Protein AF-A0A662ZIX3-F1 (afdb_monomer_lite)

Radius of gyration: 14.56 Å; chains: 1; bounding box: 31×35×32 Å

pLDDT: mean 83.09, std 7.0, range [53.16, 89.88]

Secondary structure (DSSP, 8-state):
--SHHHHHHHHHT-SSTHHHHT-SSHHHHHHHHHH-S-HHHHHHHTT--TTTTT-PPPPTTSTT----GGG---

Structure (mmCIF, N/CA/C/O backbone):
data_AF-A0A662ZIX3-F1
#
_entry.id   AF-A0A662ZIX3-F1
#
loop_
_atom_site.group_PDB
_atom_site.id
_atom_site.type_symbol
_atom_site.label_atom_id
_atom_site.label_alt_id
_atom_site.label_comp_id
_atom_site.label_asym_id
_atom_site.label_entity_id
_atom_site.label_seq_id
_atom_site.pdbx_PDB_ins_code
_atom_site.Cartn_x
_atom_site.Cartn_y
_atom_site.Cartn_z
_atom_site.occupancy
_atom_site.B_iso_or_equiv
_atom_site.auth_seq_id
_atom_site.auth_comp_id
_atom_site.auth_asym_id
_atom_site.auth_atom_id
_atom_site.pdbx_PDB_model_num
ATOM 1 N N . MET A 1 1 ? 8.211 6.232 -8.744 1.00 59.56 1 MET A N 1
ATOM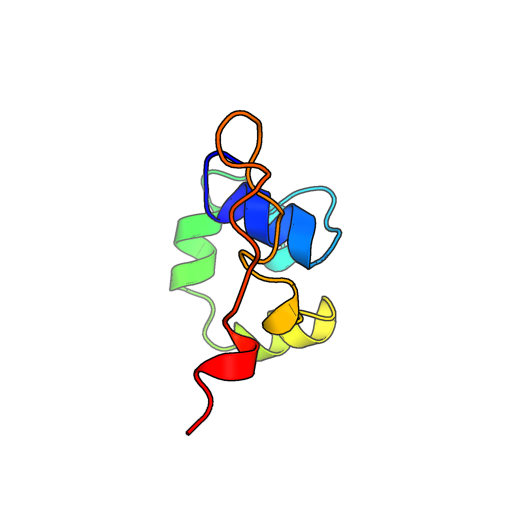 2 C CA . MET A 1 1 ? 7.782 5.825 -7.390 1.00 59.56 1 MET A CA 1
ATOM 3 C C . MET A 1 1 ? 8.659 6.558 -6.389 1.00 59.56 1 MET A C 1
ATOM 5 O O . MET A 1 1 ? 9.870 6.417 -6.500 1.00 59.56 1 MET A O 1
ATOM 9 N N . LYS A 1 2 ? 8.100 7.408 -5.517 1.0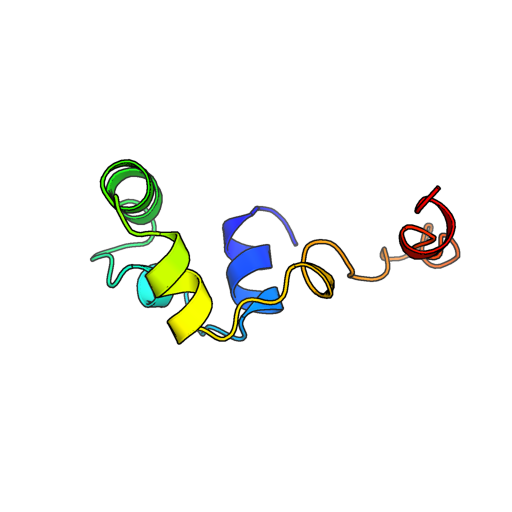0 74.06 2 LYS A N 1
ATOM 10 C CA . LYS A 1 2 ? 8.907 8.171 -4.545 1.00 74.06 2 LYS A CA 1
ATOM 11 C C . LYS A 1 2 ? 8.799 7.604 -3.130 1.00 74.06 2 LYS A C 1
ATOM 13 O O . LYS A 1 2 ? 9.793 7.627 -2.420 1.00 74.06 2 LYS A O 1
ATOM 18 N N . ASN A 1 3 ? 7.633 7.071 -2.751 1.00 84.69 3 ASN A N 1
ATOM 19 C CA . ASN A 1 3 ? 7.362 6.546 -1.409 1.00 84.69 3 ASN A CA 1
ATOM 20 C C . ASN A 1 3 ? 6.519 5.257 -1.440 1.00 84.69 3 ASN A C 1
ATOM 22 O O . ASN A 1 3 ? 5.944 4.909 -2.469 1.00 84.69 3 ASN A O 1
ATOM 26 N N . ILE A 1 4 ? 6.385 4.601 -0.279 1.00 85.69 4 ILE A N 1
ATOM 27 C CA . ILE A 1 4 ? 5.547 3.401 -0.098 1.00 85.69 4 ILE A CA 1
ATOM 28 C C . ILE A 1 4 ? 4.075 3.625 -0.447 1.00 85.69 4 ILE A C 1
ATOM 30 O O . ILE A 1 4 ? 3.428 2.737 -0.979 1.00 85.69 4 ILE A O 1
ATOM 34 N N . GLU A 1 5 ? 3.553 4.823 -0.201 1.00 87.62 5 GLU A N 1
ATOM 35 C CA . GLU A 1 5 ? 2.164 5.175 -0.508 1.00 87.62 5 GLU A CA 1
ATOM 36 C C . GLU A 1 5 ? 1.904 5.112 -2.020 1.00 87.62 5 GLU A C 1
ATOM 38 O O . GLU A 1 5 ? 0.942 4.484 -2.449 1.00 87.62 5 GLU A O 1
ATOM 43 N N . ASP A 1 6 ? 2.802 5.685 -2.832 1.00 87.81 6 ASP A N 1
ATOM 44 C CA . ASP A 1 6 ? 2.706 5.634 -4.298 1.00 87.81 6 ASP A CA 1
ATOM 45 C C . ASP A 1 6 ? 2.796 4.191 -4.809 1.00 87.81 6 ASP A C 1
ATOM 47 O O . ASP A 1 6 ? 2.172 3.824 -5.805 1.00 87.81 6 ASP A O 1
ATOM 51 N N . GLU A 1 7 ? 3.596 3.371 -4.128 1.00 88.62 7 GLU A N 1
ATOM 52 C CA . GLU A 1 7 ? 3.782 1.976 -4.489 1.00 88.62 7 GLU A CA 1
ATOM 53 C C . GLU A 1 7 ? 2.570 1.114 -4.156 1.00 88.62 7 GLU A C 1
ATOM 55 O O . GLU A 1 7 ? 2.160 0.286 -4.962 1.00 88.62 7 GLU A O 1
ATOM 60 N N . LEU A 1 8 ? 1.953 1.345 -3.001 1.00 88.31 8 LEU A N 1
ATOM 61 C CA . LEU A 1 8 ? 0.709 0.696 -2.607 1.00 88.31 8 LEU A CA 1
ATOM 62 C C . LEU A 1 8 ? -0.434 1.073 -3.559 1.00 88.31 8 LEU A C 1
ATOM 64 O O . LEU A 1 8 ? -1.160 0.188 -4.008 1.00 88.31 8 LEU A O 1
ATOM 68 N N . ILE A 1 9 ? -0.538 2.353 -3.937 1.00 89.88 9 ILE A N 1
ATOM 69 C CA . ILE A 1 9 ? -1.479 2.828 -4.964 1.00 89.88 9 ILE A CA 1
ATOM 70 C C . ILE A 1 9 ? -1.268 2.057 -6.272 1.00 89.88 9 ILE A C 1
ATOM 72 O O . ILE A 1 9 ? -2.222 1.524 -6.832 1.00 89.88 9 ILE A O 1
ATOM 76 N N . ARG A 1 10 ? -0.019 1.928 -6.738 1.00 88.62 10 ARG A N 1
ATOM 77 C CA . ARG A 1 10 ? 0.309 1.208 -7.977 1.00 88.62 10 ARG A CA 1
ATOM 78 C C . ARG A 1 10 ? 0.029 -0.295 -7.883 1.00 88.62 10 ARG A C 1
ATOM 80 O O . ARG A 1 10 ? -0.542 -0.865 -8.808 1.00 88.62 10 ARG A O 1
ATOM 87 N N . ALA A 1 11 ? 0.472 -0.944 -6.809 1.00 87.12 11 ALA A N 1
ATOM 88 C CA . ALA A 1 11 ? 0.390 -2.393 -6.643 1.00 87.12 11 ALA A CA 1
ATOM 89 C C . ALA A 1 11 ? -1.059 -2.880 -6.485 1.00 87.12 11 ALA A C 1
ATOM 91 O O . ALA A 1 11 ? -1.390 -3.955 -6.985 1.00 87.12 11 ALA A O 1
ATOM 92 N N . MET A 1 12 ? -1.910 -2.081 -5.832 1.00 87.94 12 MET A N 1
ATOM 93 C CA . MET A 1 12 ? -3.329 -2.385 -5.600 1.00 87.94 12 MET A CA 1
ATOM 94 C C . MET A 1 12 ? -4.281 -1.679 -6.577 1.00 87.94 12 MET A C 1
ATOM 96 O O . MET A 1 12 ? -5.475 -1.948 -6.562 1.00 87.94 12 MET A O 1
ATOM 100 N N . GLY A 1 13 ? -3.781 -0.788 -7.440 1.00 85.44 13 GLY A N 1
ATOM 101 C CA . GLY A 1 13 ? -4.607 -0.053 -8.405 1.00 85.44 13 GLY A CA 1
ATOM 102 C C . GLY A 1 13 ? -5.566 0.958 -7.769 1.00 85.44 13 GLY A C 1
ATOM 103 O O . GLY A 1 13 ? -6.620 1.239 -8.336 1.00 85.44 13 GLY A O 1
ATOM 104 N N . LEU A 1 14 ? -5.225 1.488 -6.592 1.00 87.50 14 LEU A N 1
ATOM 105 C CA . LEU A 1 14 ? -6.033 2.498 -5.903 1.00 87.50 14 LEU A CA 1
ATOM 106 C C . LEU A 1 14 ? -5.942 3.841 -6.634 1.00 87.50 14 LEU A C 1
ATOM 108 O O . LEU A 1 14 ? -4.966 4.104 -7.338 1.00 87.50 14 LEU A O 1
ATOM 112 N N . LYS A 1 15 ? -6.917 4.733 -6.431 1.00 86.38 15 LYS A N 1
ATOM 113 C CA . LYS A 1 15 ? -6.776 6.123 -6.904 1.00 86.38 15 LYS A CA 1
ATOM 114 C C . LYS A 1 15 ? -5.890 6.928 -5.962 1.00 86.38 15 LYS A C 1
ATOM 116 O O . LYS A 1 15 ? -5.006 7.646 -6.414 1.00 86.38 15 LYS A O 1
ATOM 121 N N . ASN A 1 16 ? -6.116 6.761 -4.660 1.00 87.81 16 ASN A N 1
ATOM 122 C CA . ASN A 1 16 ? -5.405 7.448 -3.588 1.00 87.81 16 ASN A CA 1
ATOM 123 C C . ASN A 1 16 ? -5.133 6.480 -2.432 1.00 87.81 16 ASN A C 1
ATOM 125 O O . ASN A 1 16 ? -5.885 5.536 -2.208 1.00 87.81 16 ASN A O 1
ATOM 129 N N . ILE A 1 17 ? -4.095 6.750 -1.638 1.00 87.88 17 ILE A N 1
ATOM 130 C CA . ILE A 1 17 ? -3.744 5.897 -0.492 1.00 87.88 17 ILE A CA 1
ATOM 131 C C . ILE A 1 17 ? -4.800 5.938 0.624 1.00 87.88 17 ILE A C 1
ATOM 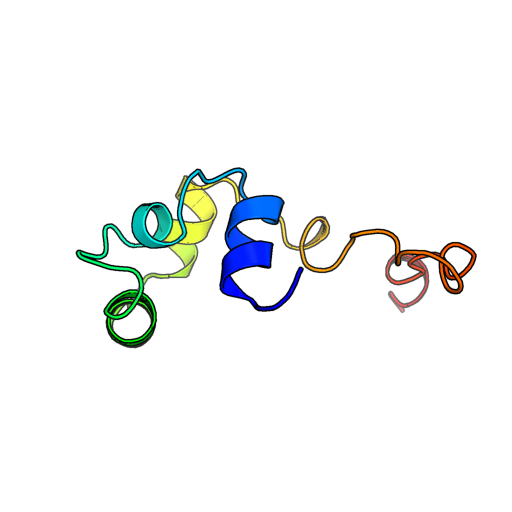133 O O . ILE A 1 17 ? -4.941 4.989 1.388 1.00 87.88 17 ILE A O 1
ATOM 137 N N . GLU A 1 18 ? -5.579 7.019 0.693 1.00 89.00 18 GLU A N 1
ATOM 138 C CA . GLU A 1 18 ? -6.679 7.179 1.649 1.00 89.00 18 GLU A CA 1
ATO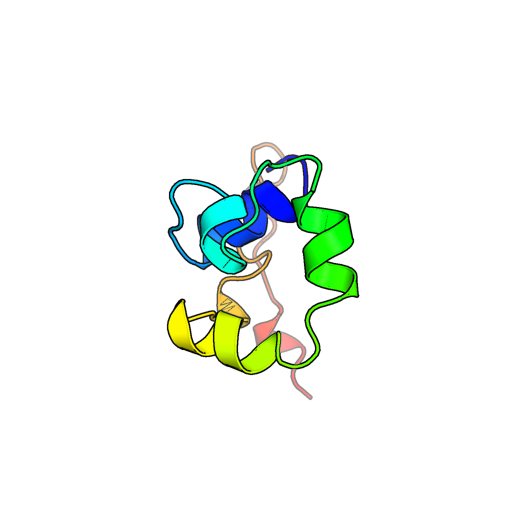M 139 C C . GLU A 1 18 ? -7.763 6.111 1.466 1.00 89.00 18 GLU A C 1
ATOM 141 O O . GLU A 1 18 ? -8.409 5.728 2.438 1.00 89.00 18 GLU A O 1
ATOM 146 N N . GLU A 1 19 ? -7.926 5.597 0.244 1.00 85.62 19 GLU A N 1
ATOM 147 C CA . GLU A 1 19 ? -8.913 4.573 -0.109 1.00 85.62 19 GLU A CA 1
ATOM 148 C C . GLU A 1 19 ? -8.657 3.249 0.620 1.00 85.62 19 GLU A C 1
ATOM 150 O O . GLU A 1 19 ? -9.605 2.557 0.974 1.00 85.62 19 GLU A O 1
ATOM 155 N N . LEU A 1 20 ? -7.392 2.949 0.933 1.00 86.75 20 LEU A N 1
ATOM 156 C CA . LEU A 1 20 ? -6.982 1.719 1.611 1.00 86.75 20 LEU A CA 1
ATOM 157 C C . LEU A 1 20 ? -7.535 1.607 3.043 1.00 86.75 20 LEU A C 1
ATOM 159 O O . LEU A 1 20 ? -7.876 0.519 3.505 1.00 86.75 20 LEU A O 1
ATOM 163 N N . LEU A 1 21 ? -7.574 2.729 3.768 1.00 85.25 21 LEU A N 1
ATOM 164 C CA . LEU A 1 21 ? -7.951 2.783 5.189 1.00 85.25 21 LEU A CA 1
ATOM 165 C C . LEU A 1 21 ? -9.171 3.669 5.458 1.00 85.25 21 LEU A C 1
ATOM 167 O O . LEU A 1 21 ? -9.539 3.869 6.612 1.00 85.25 21 LEU A O 1
ATOM 171 N N . HIS A 1 22 ? -9.797 4.205 4.407 1.00 83.94 22 HIS A N 1
ATOM 172 C CA . HIS A 1 22 ? -10.802 5.269 4.491 1.00 83.94 22 HIS A CA 1
ATOM 173 C C . HIS A 1 22 ? -10.330 6.467 5.332 1.00 83.94 22 HIS A C 1
ATOM 175 O O . HIS A 1 22 ? -11.096 7.068 6.088 1.00 83.94 22 HIS A O 1
ATOM 181 N N . SER A 1 23 ? -9.046 6.807 5.211 1.00 85.56 23 SER A N 1
ATOM 182 C CA . SER A 1 23 ? -8.456 7.930 5.932 1.00 85.56 23 SER A CA 1
ATOM 183 C C . SER A 1 23 ? -9.040 9.251 5.451 1.00 85.56 23 SER A C 1
ATOM 185 O O . SER A 1 23 ? -9.296 9.451 4.266 1.00 85.56 23 SER A O 1
ATOM 187 N N . LYS A 1 24 ? -9.193 10.202 6.375 1.00 83.50 24 LYS A N 1
ATOM 188 C CA . LYS A 1 24 ? -9.712 11.540 6.053 1.00 83.50 24 LYS A CA 1
ATOM 189 C C . LYS A 1 24 ? -8.760 12.343 5.158 1.00 83.50 24 LYS A C 1
ATOM 191 O O . LYS A 1 24 ? -9.202 13.225 4.429 1.00 83.50 24 LYS A O 1
ATOM 196 N N . SER A 1 25 ? -7.458 12.072 5.248 1.00 85.56 25 SER A N 1
ATOM 197 C CA . SER A 1 25 ? -6.430 12.705 4.425 1.00 85.56 25 SER A CA 1
ATOM 198 C C . SER A 1 25 ? -5.156 11.861 4.353 1.00 85.56 25 SER A C 1
ATOM 200 O O . SER A 1 25 ? -4.877 11.046 5.235 1.00 85.56 25 SER A O 1
ATOM 202 N N . LYS A 1 26 ? -4.309 12.132 3.358 1.00 82.69 26 LYS A N 1
ATOM 203 C CA . LYS A 1 26 ? -2.970 11.542 3.210 1.00 82.69 26 LYS A CA 1
ATOM 204 C C . LYS A 1 26 ? -2.072 11.754 4.434 1.00 82.69 26 LYS A C 1
ATOM 206 O O . LYS A 1 26 ? -1.235 10.909 4.733 1.00 82.69 26 LYS A O 1
ATOM 211 N N . LYS A 1 27 ? -2.236 12.864 5.165 1.00 86.00 27 LYS A N 1
ATOM 212 C CA . LYS A 1 27 ? -1.489 13.107 6.415 1.00 86.00 27 LYS A CA 1
ATOM 213 C C . LYS A 1 27 ? -1.946 12.168 7.532 1.00 86.00 27 LYS A C 1
ATOM 215 O O . LYS A 1 27 ? -1.116 11.711 8.315 1.00 86.00 27 LYS A O 1
ATOM 220 N N . ASP A 1 28 ? -3.242 11.867 7.581 1.00 86.00 28 ASP A N 1
ATOM 221 C CA . ASP A 1 28 ? -3.830 10.960 8.568 1.00 86.00 28 ASP A CA 1
ATOM 222 C C . ASP A 1 28 ? -3.547 9.488 8.252 1.00 86.00 28 ASP A C 1
ATOM 224 O O . ASP A 1 28 ? -3.471 8.689 9.181 1.00 86.00 28 ASP A O 1
ATOM 228 N N . PHE A 1 29 ? -3.296 9.141 6.983 1.00 87.06 29 PHE A N 1
ATOM 229 C CA . PHE A 1 29 ? -3.021 7.769 6.543 1.00 87.06 29 PHE A CA 1
ATOM 230 C C . PHE A 1 29 ? -2.014 7.036 7.435 1.00 87.06 29 PHE A C 1
ATOM 232 O O . PHE A 1 29 ? -2.312 5.959 7.938 1.00 87.06 29 PHE A O 1
ATOM 239 N N . LYS A 1 30 ? -0.842 7.626 7.705 1.00 85.88 30 LYS A N 1
ATOM 240 C CA . LYS A 1 30 ? 0.189 6.981 8.541 1.00 85.88 30 LYS A CA 1
ATOM 241 C C . LYS A 1 30 ? -0.295 6.721 9.965 1.00 85.88 30 LYS A C 1
ATOM 243 O O . LYS A 1 30 ? 0.022 5.690 10.551 1.00 85.88 30 LYS A O 1
ATOM 248 N N . ARG A 1 31 ? -1.064 7.656 10.525 1.00 89.25 31 ARG A N 1
ATOM 249 C CA . ARG A 1 31 ? -1.641 7.522 11.864 1.00 89.25 31 ARG A CA 1
ATOM 250 C C . ARG A 1 31 ? -2.708 6.432 11.884 1.00 89.25 31 ARG A C 1
ATOM 252 O O . ARG A 1 31 ? -2.750 5.651 12.828 1.00 89.25 31 ARG A O 1
ATOM 259 N N . ASP A 1 32 ? -3.563 6.391 10.872 1.00 87.06 32 ASP A N 1
ATOM 260 C CA . ASP A 1 32 ? -4.647 5.418 10.777 1.00 87.06 32 ASP A CA 1
ATOM 261 C C . ASP A 1 32 ? -4.087 4.015 10.501 1.00 87.06 32 ASP A C 1
ATOM 263 O O . ASP A 1 32 ? -4.527 3.051 11.115 1.00 87.06 32 ASP A O 1
ATOM 267 N N . MET A 1 33 ? -3.022 3.910 9.704 1.00 87.69 33 MET A N 1
ATOM 268 C CA . MET A 1 33 ? -2.295 2.665 9.447 1.00 87.69 33 MET A CA 1
ATOM 269 C C . MET A 1 33 ? -1.658 2.088 10.717 1.00 87.69 33 MET A C 1
ATOM 271 O O . MET A 1 33 ? -1.666 0.877 10.901 1.00 87.69 33 MET A O 1
ATOM 275 N N . LEU A 1 34 ? -1.151 2.938 11.619 1.00 87.00 34 LEU A N 1
ATOM 276 C CA . LEU A 1 34 ? -0.649 2.511 12.934 1.00 87.00 34 LEU A CA 1
ATOM 277 C C . LEU A 1 34 ? -1.767 2.075 13.894 1.00 87.00 34 LEU A C 1
ATOM 279 O O . LEU A 1 34 ? -1.521 1.291 14.808 1.00 87.00 34 LEU A O 1
ATOM 283 N N . LYS A 1 35 ? -2.980 2.614 13.727 1.00 88.38 35 LYS A N 1
ATOM 284 C CA . LYS A 1 35 ? -4.148 2.278 14.555 1.00 88.38 35 LYS A CA 1
ATOM 285 C C . LYS A 1 35 ? -4.898 1.047 14.051 1.00 88.38 35 LYS A C 1
ATOM 287 O O . LYS A 1 35 ? -5.570 0.392 14.847 1.00 88.38 35 LYS A O 1
ATOM 292 N N . GLU A 1 36 ? -4.813 0.760 12.756 1.00 87.69 36 GLU A N 1
ATOM 293 C CA . GLU A 1 36 ? -5.496 -0.358 12.121 1.00 87.69 36 GLU A CA 1
ATOM 294 C C . GLU A 1 36 ? -4.911 -1.689 12.606 1.00 87.69 36 GLU A C 1
ATOM 296 O O . GLU A 1 36 ? -3.751 -2.020 12.362 1.00 87.69 36 GLU A O 1
ATOM 301 N N . ARG A 1 37 ? -5.738 -2.471 13.302 1.00 85.62 37 ARG A N 1
ATOM 302 C CA . ARG A 1 37 ? -5.348 -3.778 13.847 1.00 85.62 37 ARG A CA 1
ATOM 303 C C . ARG A 1 37 ? -5.491 -4.889 12.812 1.00 85.62 37 ARG A C 1
ATOM 305 O O . ARG A 1 37 ? -4.743 -5.860 12.856 1.00 85.62 37 ARG A O 1
ATOM 312 N N . ASN A 1 38 ? -6.413 -4.728 11.863 1.00 86.50 38 ASN A N 1
ATOM 313 C CA . ASN A 1 38 ? -6.756 -5.722 10.850 1.00 86.50 38 ASN A CA 1
ATOM 314 C C . ASN A 1 38 ? -6.316 -5.272 9.452 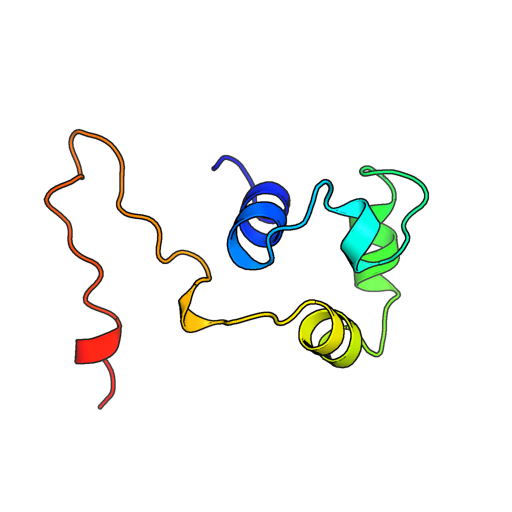1.00 86.50 38 ASN A C 1
ATOM 316 O O . ASN A 1 38 ? -7.041 -5.421 8.466 1.00 86.50 38 ASN A O 1
ATOM 320 N N . LEU A 1 39 ? -5.087 -4.758 9.357 1.00 86.94 39 LEU A N 1
ATOM 321 C CA . LEU A 1 39 ? -4.520 -4.259 8.104 1.00 86.94 39 LEU A CA 1
ATOM 322 C C . LEU A 1 39 ? -4.500 -5.338 7.010 1.00 86.94 39 LEU A C 1
ATOM 324 O O . LEU A 1 39 ? -4.755 -5.051 5.843 1.00 86.94 39 LEU A O 1
ATOM 328 N N . LYS A 1 40 ? -4.281 -6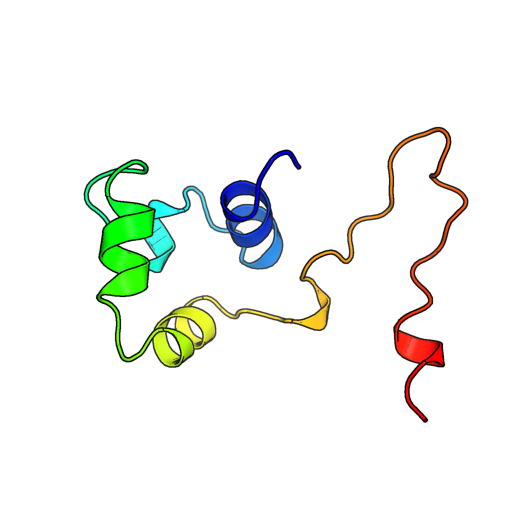.600 7.400 1.00 85.81 40 LYS A N 1
ATOM 329 C CA . LYS A 1 40 ? -4.347 -7.754 6.497 1.00 85.81 40 LYS A CA 1
ATOM 330 C C . LYS A 1 40 ? -5.687 -7.836 5.758 1.00 85.81 40 LYS A C 1
ATOM 332 O O . LYS A 1 40 ? -5.690 -7.960 4.541 1.00 85.81 40 LYS A O 1
ATOM 337 N N . SER A 1 41 ? -6.810 -7.720 6.465 1.00 87.25 41 SER A N 1
ATOM 338 C CA . SER A 1 41 ? -8.137 -7.811 5.846 1.00 87.25 41 SER A CA 1
ATOM 339 C C . SER A 1 41 ? -8.399 -6.654 4.882 1.00 87.25 41 SER A C 1
ATOM 341 O O . SER A 1 41 ? -9.035 -6.845 3.851 1.00 87.25 41 SER A O 1
ATOM 343 N N . LYS A 1 42 ? -7.869 -5.459 5.173 1.00 86.94 42 LYS A N 1
ATOM 344 C CA . LYS A 1 42 ? -7.922 -4.323 4.241 1.00 86.94 42 LYS A CA 1
ATOM 345 C C . LYS A 1 42 ? -7.118 -4.605 2.976 1.00 86.94 42 LYS A C 1
ATOM 347 O O . LYS A 1 42 ? -7.625 -4.408 1.879 1.00 86.94 42 LYS A O 1
ATOM 352 N N . PHE A 1 43 ? -5.910 -5.143 3.108 1.00 87.62 43 PHE A N 1
ATOM 353 C CA . PHE A 1 43 ? -5.117 -5.555 1.952 1.00 87.62 43 PHE A CA 1
ATOM 354 C C . PHE A 1 43 ? -5.808 -6.635 1.110 1.00 87.62 43 PHE A C 1
ATOM 356 O O . PHE A 1 43 ? -5.806 -6.539 -0.114 1.00 87.62 43 PHE A O 1
ATOM 363 N N . GLU A 1 44 ? -6.451 -7.618 1.738 1.00 86.88 44 GLU A N 1
ATOM 364 C CA . GLU A 1 44 ? -7.214 -8.656 1.031 1.00 86.88 44 GLU A CA 1
ATOM 365 C C . GLU A 1 44 ? -8.410 -8.076 0.258 1.00 86.88 44 GLU A C 1
ATOM 367 O O . GLU A 1 44 ? -8.612 -8.437 -0.902 1.00 86.88 44 GLU A O 1
ATOM 372 N N . LEU A 1 45 ? -9.148 -7.127 0.851 1.00 87.06 45 LEU A N 1
ATOM 373 C CA . LEU A 1 45 ? -10.249 -6.414 0.184 1.00 87.06 45 LEU A CA 1
ATOM 374 C C . LEU A 1 45 ? -9.789 -5.645 -1.061 1.00 87.06 45 LEU A C 1
ATOM 376 O O . LEU A 1 45 ? -10.531 -5.553 -2.034 1.00 87.06 45 LEU A O 1
ATOM 380 N N . HIS A 1 46 ? -8.565 -5.120 -1.042 1.00 86.94 46 HIS A N 1
ATOM 381 C CA . HIS A 1 46 ? -7.965 -4.404 -2.169 1.00 86.94 46 HIS A CA 1
ATOM 382 C C . HIS A 1 46 ? -7.108 -5.304 -3.074 1.00 86.94 46 HIS A C 1
ATOM 384 O O . HIS A 1 46 ? -6.279 -4.803 -3.833 1.00 86.94 46 HIS A O 1
ATOM 390 N N . HIS A 1 47 ? -7.298 -6.629 -3.008 1.00 86.06 47 HIS A N 1
ATOM 391 C CA . HIS A 1 47 ? -6.594 -7.618 -3.832 1.00 86.06 47 HIS A CA 1
ATOM 392 C C . HIS A 1 47 ? -5.069 -7.443 -3.826 1.00 86.06 47 HIS A C 1
ATOM 394 O O . HIS A 1 47 ? -4.402 -7.571 -4.859 1.00 86.06 47 HIS A O 1
ATOM 400 N N . PHE A 1 48 ? -4.515 -7.125 -2.655 1.00 87.06 48 PHE A N 1
ATOM 401 C CA . PHE A 1 48 ? -3.086 -6.934 -2.487 1.00 87.06 48 PHE A CA 1
ATOM 402 C C . PHE A 1 48 ? -2.309 -8.184 -2.902 1.00 87.06 48 PHE A C 1
ATOM 404 O O . PHE A 1 48 ? -2.552 -9.288 -2.413 1.00 87.06 48 PHE A O 1
ATOM 411 N N . ASP A 1 49 ? -1.325 -7.982 -3.774 1.00 85.56 49 ASP A N 1
ATOM 412 C CA . ASP A 1 49 ? -0.434 -9.028 -4.252 1.00 85.56 49 ASP A CA 1
ATOM 413 C C . ASP A 1 49 ? 1.016 -8.648 -3.947 1.00 85.56 49 ASP A C 1
ATOM 415 O O . ASP A 1 49 ? 1.588 -7.729 -4.542 1.00 85.56 49 ASP A O 1
ATOM 419 N N . ILE A 1 50 ? 1.632 -9.399 -3.031 1.00 84.00 50 ILE A N 1
ATOM 420 C CA . ILE A 1 50 ? 3.032 -9.212 -2.647 1.00 84.00 50 ILE A CA 1
ATOM 421 C C . ILE A 1 50 ? 3.993 -9.411 -3.827 1.00 84.00 50 ILE A C 1
ATOM 423 O O . ILE A 1 50 ? 5.075 -8.837 -3.833 1.00 84.00 50 ILE A O 1
ATOM 427 N N . GLN A 1 51 ? 3.610 -10.182 -4.852 1.00 83.19 51 GLN A N 1
ATOM 428 C CA . GLN A 1 51 ? 4.423 -10.367 -6.058 1.00 83.19 51 GLN A CA 1
ATOM 429 C C . GLN A 1 51 ? 4.464 -9.111 -6.930 1.00 83.19 51 GLN A C 1
ATOM 431 O O . GLN A 1 51 ? 5.387 -8.951 -7.726 1.00 83.19 51 GLN A O 1
ATOM 436 N N . LYS A 1 52 ? 3.475 -8.219 -6.799 1.00 83.94 52 LYS A N 1
ATOM 437 C CA . LYS A 1 52 ? 3.447 -6.933 -7.506 1.00 83.94 52 LYS A CA 1
ATOM 438 C C . LYS A 1 52 ? 4.200 -5.851 -6.751 1.00 83.94 52 LYS A C 1
ATOM 440 O O . LYS A 1 52 ? 4.584 -4.858 -7.371 1.00 83.94 52 LYS A O 1
ATOM 445 N N . LEU A 1 53 ? 4.407 -6.037 -5.452 1.00 86.81 53 LEU A N 1
ATOM 446 C CA . LEU A 1 53 ? 5.069 -5.083 -4.583 1.00 86.81 53 LEU A CA 1
ATOM 447 C C . LEU A 1 53 ? 6.570 -4.980 -4.926 1.00 86.81 53 LEU A C 1
ATOM 449 O O . LEU A 1 53 ? 7.274 -5.982 -4.998 1.00 86.81 53 LEU A O 1
ATOM 453 N N . TRP A 1 54 ? 7.058 -3.760 -5.157 1.00 82.75 54 TRP A N 1
ATOM 454 C CA . TRP A 1 54 ? 8.423 -3.423 -5.586 1.00 82.75 54 TRP A CA 1
ATOM 455 C C . TRP A 1 54 ? 8.914 -4.190 -6.828 1.00 82.75 54 TRP A C 1
ATOM 457 O O . TRP A 1 54 ? 10.110 -4.296 -7.084 1.00 82.75 54 TRP A O 1
ATOM 467 N N . ALA A 1 55 ? 7.987 -4.687 -7.649 1.00 80.62 55 ALA A N 1
ATOM 468 C CA . ALA A 1 55 ? 8.295 -5.476 -8.839 1.00 80.62 55 ALA A CA 1
ATOM 469 C C . ALA A 1 55 ? 8.408 -4.641 -10.127 1.00 80.62 55 ALA A C 1
ATOM 471 O O . ALA A 1 55 ? 8.427 -5.197 -11.223 1.00 80.62 55 ALA A O 1
ATOM 472 N N . MET A 1 56 ? 8.450 -3.310 -10.018 1.00 79.81 56 MET A N 1
ATOM 473 C CA . MET A 1 56 ? 8.574 -2.437 -11.183 1.00 79.81 56 MET A CA 1
ATOM 474 C C . MET A 1 56 ? 9.980 -2.531 -11.778 1.00 79.81 56 MET A C 1
ATOM 476 O O . MET A 1 56 ? 10.970 -2.526 -11.046 1.00 79.81 56 MET A O 1
ATOM 480 N N . ASN A 1 57 ? 10.061 -2.569 -13.109 1.00 78.50 57 ASN A N 1
ATOM 481 C CA . ASN A 1 57 ? 11.348 -2.472 -13.781 1.00 78.50 57 ASN A CA 1
ATOM 482 C C . ASN A 1 57 ? 11.969 -1.100 -13.486 1.00 78.50 57 ASN A C 1
ATOM 484 O O . ASN A 1 57 ? 11.276 -0.079 -13.587 1.00 78.50 57 ASN A O 1
ATOM 488 N N . PRO A 1 58 ? 13.251 -1.061 -13.107 1.00 79.69 58 PRO A N 1
ATOM 489 C CA . PRO A 1 58 ? 13.946 0.195 -12.901 1.00 79.69 58 PRO A CA 1
ATOM 490 C C . PRO A 1 58 ? 13.978 1.013 -14.199 1.00 79.69 58 PRO A C 1
ATOM 492 O O . PRO A 1 58 ? 14.006 0.473 -15.304 1.00 79.69 58 PRO A O 1
ATOM 495 N N . ALA A 1 59 ? 13.964 2.337 -14.057 1.00 81.44 59 ALA A N 1
ATOM 496 C CA . ALA A 1 59 ? 14.146 3.237 -15.188 1.00 81.44 59 ALA A CA 1
ATOM 497 C C . ALA A 1 59 ? 15.606 3.216 -15.674 1.00 81.44 59 ALA A C 1
ATOM 499 O O . ALA A 1 59 ? 16.515 2.785 -14.957 1.00 81.44 59 ALA A O 1
ATOM 500 N N . THR A 1 60 ? 15.840 3.739 -16.878 1.00 78.50 60 THR A N 1
ATOM 501 C CA . THR A 1 60 ? 17.190 3.971 -17.408 1.00 78.50 60 THR A CA 1
ATOM 502 C C . THR A 1 60 ? 18.044 4.750 -16.397 1.00 78.50 60 THR A C 1
ATOM 504 O O . THR A 1 60 ? 17.544 5.724 -15.824 1.00 78.50 60 THR A O 1
ATOM 507 N N . PRO A 1 61 ? 19.316 4.372 -16.175 1.00 84.06 61 PRO A N 1
ATOM 508 C CA . PRO A 1 61 ? 20.119 3.408 -16.945 1.00 84.06 61 PRO A CA 1
ATOM 509 C C . PRO A 1 61 ? 20.080 1.962 -16.415 1.00 84.06 61 PRO A C 1
ATOM 511 O O . PRO A 1 61 ? 20.856 1.115 -16.855 1.00 84.06 61 PRO A O 1
ATOM 514 N N . PHE A 1 62 ? 19.240 1.680 -15.421 1.00 79.44 62 PHE A N 1
ATOM 515 C CA . PHE A 1 62 ? 19.229 0.397 -14.718 1.00 79.44 62 PHE A CA 1
ATOM 516 C C . PHE A 1 62 ? 18.213 -0.593 -15.288 1.00 79.44 62 PHE A C 1
ATOM 518 O O . PHE A 1 62 ? 18.061 -1.673 -14.732 1.00 79.44 62 PHE A O 1
ATOM 525 N N . ASP A 1 63 ? 17.557 -0.268 -16.403 1.00 81.25 63 ASP A N 1
ATOM 526 C CA . ASP A 1 63 ? 16.522 -1.056 -17.089 1.00 81.25 63 ASP A CA 1
ATOM 527 C C . ASP A 1 63 ? 16.952 -2.495 -17.423 1.00 81.25 63 ASP A C 1
ATOM 529 O O . ASP A 1 63 ? 16.117 -3.393 -17.528 1.00 81.25 63 ASP A O 1
ATOM 533 N N . LYS A 1 64 ? 18.264 -2.737 -17.515 1.00 82.06 64 LYS A N 1
ATOM 534 C CA . LYS A 1 64 ? 18.856 -4.066 -17.728 1.00 82.06 64 LYS A CA 1
ATOM 535 C C . LYS A 1 64 ? 18.893 -4.944 -16.471 1.00 82.06 64 LYS A C 1
ATOM 537 O O . LYS A 1 64 ? 19.141 -6.144 -16.579 1.00 82.06 64 LYS A O 1
ATOM 542 N N . ILE A 1 65 ? 18.676 -4.379 -15.282 1.00 80.62 65 ILE A N 1
ATOM 543 C CA . ILE A 1 65 ? 18.636 -5.122 -14.020 1.00 80.62 65 ILE A CA 1
ATOM 544 C C . ILE A 1 65 ? 17.251 -5.757 -13.879 1.00 80.62 65 ILE A C 1
ATOM 546 O O . ILE A 1 65 ? 16.279 -5.122 -13.475 1.00 80.62 65 ILE A O 1
ATOM 550 N N . THR A 1 66 ? 17.164 -7.041 -14.214 1.00 77.25 66 THR A N 1
ATOM 551 C CA . THR A 1 66 ? 15.929 -7.821 -14.090 1.00 77.25 66 THR A CA 1
ATOM 552 C C . THR A 1 66 ? 15.675 -8.254 -12.650 1.00 77.25 66 THR A C 1
ATOM 554 O O . THR A 1 66 ? 16.599 -8.670 -11.950 1.00 77.25 66 THR A O 1
ATOM 557 N N . ASN A 1 67 ? 14.410 -8.256 -12.224 1.00 75.12 67 ASN A N 1
ATOM 558 C CA . ASN A 1 67 ? 14.016 -8.808 -10.930 1.00 75.12 67 ASN A CA 1
ATOM 559 C C . ASN A 1 67 ? 14.208 -10.340 -10.912 1.00 75.12 67 ASN A C 1
ATOM 561 O O . ASN A 1 67 ? 13.470 -11.082 -11.560 1.00 75.12 67 ASN A O 1
ATOM 565 N N . LEU A 1 68 ? 15.199 -10.813 -10.148 1.00 77.81 68 LEU A N 1
ATOM 566 C CA . LEU A 1 68 ? 15.523 -12.236 -9.984 1.00 77.81 68 LEU A CA 1
ATOM 567 C C . LEU A 1 68 ? 14.971 -12.840 -8.682 1.00 77.81 68 LEU A C 1
ATOM 569 O O . LEU A 1 68 ? 15.380 -13.936 -8.310 1.00 77.81 68 LEU A O 1
ATOM 573 N N . SER A 1 69 ? 14.030 -12.178 -8.000 1.00 73.69 69 SER A N 1
ATOM 574 C CA . SER A 1 69 ? 13.452 -12.645 -6.722 1.00 73.69 69 SER A CA 1
ATOM 575 C C . SER A 1 69 ? 12.959 -14.096 -6.761 1.00 73.69 69 SER A C 1
ATOM 577 O O . SER A 1 69 ? 13.140 -14.839 -5.799 1.00 73.69 69 SER A O 1
ATOM 579 N N . LYS A 1 70 ? 12.413 -14.546 -7.899 1.00 72.81 70 LYS A N 1
ATOM 580 C CA . LYS A 1 70 ? 11.965 -15.934 -8.096 1.00 72.81 70 LYS A CA 1
ATOM 581 C C . LYS A 1 70 ? 13.097 -16.970 -8.057 1.00 72.81 70 LYS A C 1
ATOM 583 O O . LYS A 1 70 ? 12.819 -18.122 -7.755 1.00 72.81 70 LYS A O 1
ATOM 588 N N . LYS A 1 71 ? 14.346 -16.583 -8.344 1.00 75.12 71 LYS A N 1
ATOM 589 C CA . LYS A 1 71 ? 15.527 -17.469 -8.309 1.00 75.12 71 LYS A CA 1
ATOM 590 C C . LYS A 1 71 ? 16.154 -17.597 -6.916 1.00 75.12 71 LYS A C 1
ATOM 592 O O . LYS A 1 71 ? 17.019 -18.440 -6.736 1.00 75.12 71 LYS A O 1
ATOM 597 N N . ILE A 1 72 ? 15.748 -16.758 -5.960 1.00 67.75 72 ILE A N 1
ATOM 598 C CA . ILE A 1 72 ? 16.310 -16.722 -4.597 1.00 67.75 72 ILE A CA 1
ATOM 599 C C . ILE A 1 72 ? 15.535 -17.649 -3.640 1.00 67.75 72 ILE A C 1
ATOM 601 O O . ILE A 1 72 ? 15.994 -17.904 -2.531 1.00 67.75 72 ILE A O 1
ATOM 605 N N . LYS A 1 73 ? 14.379 -18.193 -4.052 1.00 58.00 73 LYS A N 1
ATOM 606 C CA . LYS A 1 73 ? 13.684 -19.234 -3.281 1.00 58.00 73 LYS A CA 1
ATOM 607 C C . LYS A 1 73 ? 14.526 -20.519 -3.283 1.00 58.00 73 LYS A C 1
ATOM 609 O O . LYS A 1 73 ? 14.490 -21.260 -4.262 1.00 58.00 73 LYS A O 1
ATOM 614 N N . LEU A 1 74 ? 15.301 -20.696 -2.210 1.00 53.16 74 LEU A N 1
ATOM 615 C CA . LEU A 1 74 ? 15.899 -21.961 -1.777 1.00 53.16 74 LEU A CA 1
ATOM 616 C C . LEU A 1 74 ? 14.805 -22.967 -1.408 1.00 53.16 74 LEU A C 1
ATOM 618 O O . LEU A 1 74 ? 13.790 -22.527 -0.817 1.00 53.16 74 LEU A O 1
#

Organism: NCBI:txid867

Foldseek 3Di:
DPDPQVQLCVQLVNPGSCQLQVAPDPVCSVVSVVVDPPSVVSCVVSVGDPCSGVQDQDDPPRNVPHDPVVVPPD

Sequence (74 aa):
MKNIEDELIRAMGLKNIEELLHSKSKKDFKRDMLKERNLKSKFELHHFDIQKLWAMNPATPFDKITNLSKKIKL